Protein AF-A0A452ZYZ2-F1 (afdb_monomer_lite)

Foldseek 3Di:
DPDPDDPADPVLQVVLVVVLVVVDPPDDDDLVVSLVVCVVDVSRSRVNVVSVVVVPPPPPPVVVVVVVVD

pLDDT: mean 81.8, std 16.08, range [45.0, 96.12]

Radius of gyration: 16.14 Å; chains: 1; bounding box: 28×39×46 Å

Secondary structure (DSSP, 8-state):
------SS-HHHHHHHHHHHHHHS-SS---HHHHHHHHTT-TT-HHHHHHHHHHHHS----TTSTTTTT-

Organism: Aegilops tauschii subsp. strangulata (NCBI:txid200361)

Sequence (70 aa):
MKDKQSDIDANDLFVELKFLQNFMPKENIGPVEILNFLKRHDCFPNASIAYRVLLTIPVPVSSAYRIFLN

Structure (mmCIF, N/CA/C/O backbone):
data_AF-A0A452ZYZ2-F1
#
_entry.id   AF-A0A452ZYZ2-F1
#
loop_
_atom_site.group_PDB
_atom_site.id
_atom_site.type_symbol
_atom_site.label_atom_id
_atom_site.label_alt_id
_atom_site.label_comp_id
_atom_site.label_asym_id
_atom_site.label_entity_id
_atom_site.label_seq_id
_atom_site.pdbx_PDB_ins_code
_atom_site.Cartn_x
_atom_site.Cartn_y
_atom_site.Cartn_z
_atom_site.occupancy
_atom_site.B_iso_or_equiv
_atom_site.auth_seq_id
_atom_site.auth_comp_id
_atom_site.auth_asym_id
_atom_site.auth_atom_id
_atom_site.pdbx_PDB_model_num
ATOM 1 N N . MET A 1 1 ? 18.210 -17.333 -17.647 1.00 49.75 1 MET A N 1
ATOM 2 C CA . MET A 1 1 ? 17.526 -17.341 -16.337 1.00 49.75 1 MET A CA 1
ATOM 3 C C . MET A 1 1 ? 16.591 -16.149 -16.348 1.00 49.75 1 MET A C 1
ATOM 5 O O . MET A 1 1 ? 17.054 -15.077 -16.698 1.00 49.75 1 MET A O 1
ATOM 9 N N . LYS A 1 2 ? 15.286 -16.332 -16.115 1.00 56.06 2 LYS A N 1
ATOM 10 C CA . LYS A 1 2 ? 14.387 -15.187 -15.917 1.00 56.06 2 LYS A CA 1
ATOM 11 C C . LYS A 1 2 ? 14.795 -14.578 -14.581 1.00 56.06 2 LYS A C 1
ATOM 13 O O . LYS A 1 2 ? 14.726 -15.288 -13.575 1.00 56.06 2 LYS A O 1
ATOM 18 N N . ASP A 1 3 ? 15.278 -13.342 -14.583 1.00 66.31 3 ASP A N 1
ATOM 19 C CA . ASP A 1 3 ? 15.449 -12.597 -13.342 1.00 66.31 3 ASP A CA 1
ATOM 20 C C . ASP A 1 3 ? 14.123 -12.662 -12.583 1.00 66.31 3 ASP A C 1
ATOM 22 O O . ASP A 1 3 ? 13.050 -12.486 -13.169 1.00 66.31 3 ASP A O 1
ATOM 26 N N . LYS A 1 4 ? 14.180 -13.043 -11.304 1.00 70.62 4 LYS A N 1
ATOM 27 C CA . LYS A 1 4 ? 13.001 -13.094 -10.440 1.00 70.62 4 LYS A CA 1
ATOM 28 C C . LYS A 1 4 ? 12.533 -11.659 -10.227 1.00 70.62 4 LYS A C 1
ATOM 30 O O . LYS A 1 4 ? 12.959 -11.006 -9.280 1.00 70.62 4 LYS A O 1
ATOM 35 N N . GLN A 1 5 ? 11.702 -11.167 -11.135 1.00 77.12 5 GLN A N 1
ATOM 36 C CA . GLN A 1 5 ? 11.012 -9.904 -10.958 1.00 77.12 5 GLN A CA 1
ATOM 37 C C . GLN A 1 5 ? 10.075 -10.067 -9.760 1.00 77.12 5 GLN A C 1
ATOM 39 O O . GLN A 1 5 ? 9.228 -10.959 -9.749 1.00 77.12 5 GLN A O 1
ATOM 44 N N . SER A 1 6 ? 10.309 -9.271 -8.721 1.00 81.44 6 SER A N 1
ATOM 45 C CA . SER A 1 6 ? 9.406 -9.172 -7.578 1.00 81.44 6 SER A CA 1
ATOM 46 C C . SER A 1 6 ? 8.114 -8.491 -8.025 1.00 81.44 6 SER A C 1
ATOM 48 O O . SER A 1 6 ? 8.164 -7.560 -8.828 1.00 81.44 6 SER A O 1
ATOM 50 N N . ASP A 1 7 ? 6.977 -8.919 -7.477 1.00 83.25 7 ASP A N 1
ATOM 51 C CA . ASP A 1 7 ? 5.681 -8.265 -7.707 1.00 83.25 7 ASP A CA 1
ATOM 52 C C . ASP A 1 7 ? 5.611 -6.859 -7.079 1.00 83.25 7 ASP A C 1
ATOM 54 O O . ASP A 1 7 ? 4.715 -6.081 -7.396 1.00 83.25 7 ASP A O 1
ATOM 58 N N . ILE A 1 8 ? 6.544 -6.546 -6.170 1.00 89.81 8 ILE A N 1
ATOM 59 C CA . ILE A 1 8 ? 6.661 -5.261 -5.475 1.00 89.81 8 ILE A CA 1
ATOM 60 C C . ILE A 1 8 ? 8.088 -4.734 -5.626 1.00 89.81 8 ILE A C 1
ATOM 62 O O . ILE A 1 8 ? 9.043 -5.441 -5.279 1.00 89.81 8 ILE A O 1
ATOM 66 N N . ASP A 1 9 ? 8.221 -3.483 -6.068 1.00 93.56 9 ASP A N 1
ATOM 67 C CA . ASP A 1 9 ? 9.475 -2.734 -5.977 1.00 93.56 9 ASP A CA 1
ATOM 68 C C . ASP A 1 9 ? 9.592 -2.052 -4.604 1.00 93.56 9 ASP A C 1
ATOM 70 O O . ASP A 1 9 ? 8.673 -1.380 -4.129 1.00 93.56 9 ASP A O 1
ATOM 74 N N . ALA A 1 10 ? 10.729 -2.249 -3.936 1.00 92.19 10 ALA A N 1
ATOM 75 C CA . ALA A 1 10 ? 10.928 -1.768 -2.572 1.00 92.19 10 ALA A CA 1
ATOM 76 C C . ALA A 1 10 ? 11.090 -0.241 -2.484 1.00 92.19 10 ALA A C 1
ATOM 78 O O . ALA A 1 10 ? 10.651 0.363 -1.501 1.00 92.19 10 ALA A O 1
ATOM 79 N N . ASN A 1 11 ? 11.712 0.386 -3.487 1.00 95.88 11 ASN A N 1
ATOM 80 C CA . ASN A 1 11 ? 11.909 1.833 -3.509 1.00 95.88 11 ASN A CA 1
ATOM 81 C C . ASN A 1 11 ? 10.588 2.541 -3.805 1.00 95.88 11 ASN A C 1
ATOM 83 O O . ASN A 1 11 ? 10.240 3.495 -3.105 1.00 95.88 11 ASN A O 1
ATOM 87 N N . ASP A 1 12 ? 9.825 2.030 -4.770 1.00 95.75 12 ASP A N 1
ATOM 88 C CA . ASP A 1 12 ? 8.507 2.565 -5.102 1.00 95.75 12 ASP A CA 1
ATOM 89 C C . ASP A 1 12 ? 7.548 2.407 -3.922 1.00 95.75 12 ASP A C 1
ATOM 91 O O . ASP A 1 12 ? 6.897 3.376 -3.530 1.00 95.75 12 ASP A O 1
ATOM 95 N N . LEU A 1 13 ? 7.531 1.240 -3.261 1.00 95.75 13 LEU A N 1
ATOM 96 C CA . LEU A 1 13 ? 6.739 1.040 -2.045 1.00 95.75 13 LEU A CA 1
ATOM 97 C C . LEU A 1 13 ? 7.098 2.063 -0.958 1.00 95.75 13 LEU A C 1
ATOM 99 O O . LEU A 1 13 ? 6.212 2.635 -0.325 1.00 95.75 13 LEU A O 1
ATOM 103 N N . PHE A 1 14 ? 8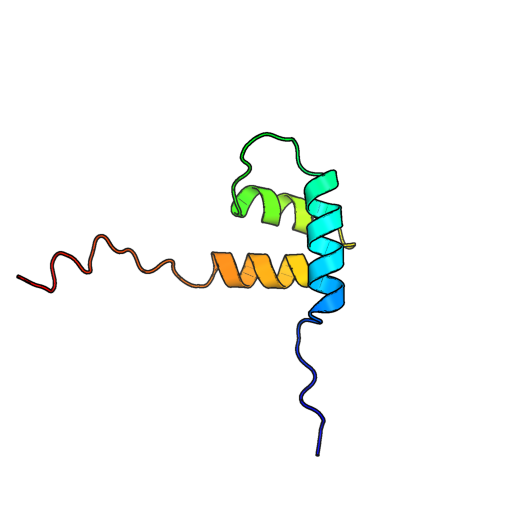.387 2.314 -0.726 1.00 95.62 14 PHE A N 1
ATOM 104 C CA . PHE A 1 14 ? 8.825 3.288 0.273 1.00 95.62 14 PHE A CA 1
ATOM 105 C C . PHE A 1 14 ? 8.343 4.710 -0.048 1.00 95.62 14 PHE A C 1
ATOM 107 O O . PHE A 1 14 ? 7.867 5.425 0.839 1.00 95.62 14 PHE A O 1
ATOM 114 N N . VAL A 1 15 ? 8.448 5.118 -1.314 1.00 95.94 15 VAL A N 1
ATOM 115 C CA . VAL A 1 15 ? 7.991 6.429 -1.787 1.00 95.94 15 VAL A CA 1
ATOM 116 C C . VAL A 1 15 ? 6.471 6.549 -1.666 1.00 95.94 15 VAL A C 1
ATOM 118 O O . VAL A 1 15 ? 5.981 7.525 -1.095 1.00 95.94 15 VAL A O 1
ATOM 121 N N . GLU A 1 16 ? 5.727 5.540 -2.116 1.00 96.12 16 GLU A N 1
ATOM 122 C CA . GLU A 1 16 ? 4.270 5.466 -1.995 1.00 96.12 16 GLU A CA 1
ATOM 123 C C . GLU A 1 16 ? 3.813 5.590 -0.538 1.00 96.12 16 GLU A C 1
ATOM 125 O O . GLU A 1 16 ? 2.915 6.376 -0.242 1.00 96.12 16 GLU A O 1
ATOM 130 N N . LEU A 1 17 ? 4.460 4.881 0.393 1.00 94.31 17 LEU A N 1
ATOM 131 C CA . LEU A 1 17 ? 4.128 4.942 1.819 1.00 94.31 17 LEU A CA 1
ATOM 132 C C . LEU A 1 17 ? 4.396 6.326 2.426 1.00 94.31 17 LEU A C 1
ATOM 134 O O . LEU A 1 17 ? 3.598 6.794 3.239 1.00 94.31 17 LEU A O 1
ATOM 138 N N . LYS A 1 18 ? 5.473 7.013 2.023 1.00 94.38 18 LYS A N 1
ATOM 139 C CA . LYS A 1 18 ? 5.722 8.403 2.441 1.00 94.38 18 LYS A CA 1
ATOM 140 C C . LYS A 1 18 ? 4.652 9.357 1.928 1.00 94.38 18 LYS A C 1
ATOM 142 O O . LYS A 1 18 ? 4.183 10.207 2.681 1.00 94.38 18 LYS A O 1
ATOM 147 N N . PHE A 1 19 ? 4.262 9.229 0.661 1.00 93.25 19 PHE A N 1
ATOM 148 C CA . PHE A 1 19 ? 3.174 10.033 0.112 1.00 93.25 19 PHE A CA 1
ATOM 149 C C . PHE A 1 19 ? 1.865 9.749 0.836 1.00 93.25 19 PHE A C 1
ATOM 151 O O . PHE A 1 19 ? 1.203 10.687 1.269 1.00 93.25 19 PHE A O 1
ATOM 158 N N . LEU A 1 20 ? 1.531 8.476 1.038 1.00 92.12 20 LEU A N 1
ATOM 159 C CA . LEU A 1 20 ? 0.334 8.050 1.749 1.00 92.12 20 LEU A CA 1
ATOM 160 C C . LEU A 1 20 ? 0.252 8.682 3.145 1.00 92.12 20 LEU A C 1
ATOM 162 O O . LEU A 1 20 ? -0.786 9.238 3.488 1.00 92.12 20 LEU A O 1
ATOM 166 N N . GLN A 1 21 ? 1.349 8.696 3.910 1.00 89.38 21 GLN A N 1
ATOM 167 C CA . GLN A 1 21 ? 1.407 9.365 5.219 1.00 89.38 21 GLN A CA 1
ATOM 168 C C . GLN A 1 21 ? 1.071 10.862 5.159 1.00 89.38 21 GLN A C 1
ATOM 170 O O . GLN A 1 21 ? 0.467 11.375 6.094 1.00 89.38 21 GLN A O 1
ATOM 175 N N . ASN A 1 22 ? 1.414 11.558 4.071 1.00 88.88 22 ASN A N 1
ATOM 176 C CA . ASN A 1 22 ? 1.066 12.972 3.898 1.00 88.88 22 ASN A CA 1
ATOM 177 C C . ASN A 1 22 ? -0.425 13.189 3.578 1.00 88.88 22 ASN A C 1
ATOM 179 O O . ASN A 1 22 ? -0.944 14.271 3.841 1.00 88.88 22 ASN A O 1
ATOM 183 N N . PHE A 1 23 ? -1.106 12.192 2.999 1.00 84.75 23 PHE A N 1
ATOM 184 C CA . PHE A 1 23 ? -2.542 12.251 2.691 1.00 84.75 23 PHE A CA 1
ATOM 185 C C . PHE A 1 23 ? -3.426 11.807 3.854 1.00 84.75 23 PHE A C 1
ATOM 187 O O . PHE A 1 23 ? -4.593 12.195 3.923 1.00 84.75 23 PHE A O 1
ATOM 194 N N . MET A 1 24 ? -2.905 10.960 4.740 1.00 85.31 24 MET A N 1
ATOM 195 C CA . MET A 1 24 ? -3.672 10.451 5.867 1.00 85.31 24 MET A CA 1
ATOM 196 C C . MET A 1 24 ? -3.827 11.534 6.946 1.00 85.31 24 MET A C 1
ATOM 198 O O . MET A 1 24 ? -2.856 12.225 7.270 1.00 85.31 24 MET A O 1
ATOM 202 N N . PRO A 1 25 ? -5.026 11.709 7.535 1.00 81.44 25 PRO A N 1
ATOM 203 C CA . PRO A 1 25 ? -5.170 12.526 8.732 1.00 81.44 25 PRO A CA 1
ATOM 204 C C . PRO A 1 25 ? -4.244 12.025 9.847 1.00 81.44 25 PRO A C 1
ATOM 206 O O . PRO A 1 25 ? -3.909 10.847 9.918 1.00 81.44 25 PRO A O 1
ATOM 209 N N . LYS A 1 26 ? -3.855 12.929 10.755 1.00 79.06 26 LYS A N 1
ATOM 210 C CA . LYS A 1 26 ? -2.977 12.618 11.903 1.00 79.06 26 LYS A CA 1
ATOM 211 C C . LYS A 1 26 ? -3.621 11.692 12.946 1.00 79.06 26 LYS A C 1
ATOM 213 O O . LYS A 1 26 ? -2.996 11.374 13.953 1.00 79.06 26 LYS A O 1
ATOM 218 N N . GLU A 1 27 ? -4.876 11.321 12.735 1.00 81.88 27 GLU A N 1
ATOM 219 C CA . GLU A 1 27 ? -5.598 10.356 13.549 1.00 81.88 27 GLU A CA 1
ATOM 220 C C . GLU A 1 27 ? -5.133 8.934 13.223 1.00 81.88 27 GLU A C 1
ATOM 222 O O . GLU A 1 27 ? -4.658 8.648 12.124 1.00 81.88 27 GLU A O 1
ATOM 227 N N . ASN A 1 28 ? -5.273 8.021 14.183 1.00 75.56 28 ASN A N 1
ATOM 228 C CA . ASN A 1 28 ? -4.958 6.619 13.941 1.00 75.56 28 ASN A CA 1
ATOM 229 C C . ASN A 1 28 ? -6.010 6.009 13.011 1.00 75.56 28 ASN A C 1
ATOM 231 O O . ASN A 1 28 ? -7.135 5.739 13.427 1.00 75.56 28 ASN A O 1
ATOM 235 N N . ILE A 1 29 ? -5.620 5.772 11.762 1.00 88.81 29 ILE A N 1
ATOM 236 C CA . ILE A 1 29 ? -6.435 5.091 10.758 1.00 88.81 29 ILE A CA 1
ATOM 237 C C . ILE A 1 29 ? -6.021 3.622 10.716 1.00 88.81 29 ILE A C 1
ATOM 239 O O . ILE A 1 29 ? -4.831 3.300 10.681 1.00 88.81 29 ILE A O 1
ATOM 243 N N . GLY A 1 30 ? -7.001 2.723 10.721 1.00 90.06 30 GLY A N 1
ATOM 244 C CA . GLY A 1 30 ? -6.747 1.294 10.634 1.00 90.06 30 GLY A CA 1
ATOM 245 C C . GLY A 1 30 ? -6.308 0.851 9.231 1.00 90.06 30 GLY A C 1
ATOM 246 O O . GLY A 1 30 ? -6.526 1.536 8.227 1.00 90.06 30 GLY A O 1
ATOM 247 N N . PRO A 1 31 ? -5.690 -0.337 9.120 1.00 90.38 31 PRO A N 1
ATOM 248 C CA . PRO A 1 31 ? -5.216 -0.853 7.840 1.00 90.38 31 PRO A CA 1
ATOM 249 C C . PRO A 1 31 ? -6.349 -1.130 6.838 1.00 90.38 31 PRO A C 1
ATOM 251 O O . PRO A 1 31 ? -6.122 -1.075 5.630 1.00 90.38 31 PRO A O 1
ATOM 254 N N . VAL A 1 32 ? -7.573 -1.391 7.313 1.00 91.81 32 VAL A N 1
ATOM 255 C CA . VAL A 1 32 ? -8.758 -1.602 6.462 1.00 91.81 32 VAL A CA 1
ATOM 256 C C . VAL A 1 32 ? -9.196 -0.295 5.804 1.00 91.81 32 VAL A C 1
ATOM 258 O O . VAL A 1 32 ? -9.458 -0.258 4.601 1.00 91.81 32 VAL A O 1
ATOM 261 N N . GLU A 1 33 ? -9.246 0.791 6.568 1.00 92.19 33 GLU A N 1
ATOM 262 C CA . GLU A 1 33 ? -9.571 2.124 6.073 1.00 92.19 33 GLU A CA 1
ATOM 263 C C . GLU A 1 33 ? -8.507 2.615 5.088 1.00 92.19 33 GLU A C 1
ATOM 265 O O . GLU A 1 33 ? -8.856 3.154 4.034 1.00 92.19 33 GLU A O 1
ATOM 270 N N . ILE A 1 34 ? -7.227 2.345 5.370 1.00 93.44 34 ILE A N 1
ATOM 271 C CA . ILE A 1 34 ? -6.127 2.624 4.440 1.00 93.44 34 ILE A CA 1
ATOM 272 C C . ILE A 1 34 ? -6.317 1.841 3.138 1.00 93.44 34 ILE A C 1
ATOM 274 O O . ILE A 1 34 ? -6.263 2.431 2.061 1.00 93.44 34 ILE A O 1
ATOM 278 N N . LEU A 1 35 ? -6.630 0.542 3.194 1.00 93.62 35 LEU A N 1
ATOM 279 C CA . LEU A 1 35 ? -6.900 -0.235 1.982 1.00 93.62 35 LEU A CA 1
ATOM 280 C C . LEU A 1 35 ? -8.098 0.323 1.190 1.00 93.62 35 LEU A C 1
ATOM 282 O O . LEU A 1 35 ? -8.060 0.362 -0.039 1.00 93.62 35 LEU A O 1
ATOM 286 N N . ASN A 1 36 ? -9.156 0.782 1.861 1.00 93.19 36 ASN A N 1
ATOM 287 C CA . ASN A 1 36 ? -10.307 1.408 1.199 1.00 93.19 36 ASN A CA 1
ATOM 288 C C . ASN A 1 36 ? -9.971 2.768 0.571 1.00 93.19 36 ASN A C 1
ATOM 290 O O . ASN A 1 36 ? -10.561 3.139 -0.444 1.00 93.19 36 ASN A O 1
ATOM 294 N N . PHE A 1 37 ? -9.035 3.522 1.148 1.00 92.19 37 PHE A N 1
ATOM 295 C CA . PHE A 1 37 ? -8.469 4.704 0.504 1.00 92.19 37 PHE A CA 1
ATOM 296 C C . PHE A 1 37 ? -7.690 4.316 -0.756 1.00 92.19 37 PHE A C 1
ATOM 298 O O . PHE A 1 37 ? -8.002 4.818 -1.830 1.00 9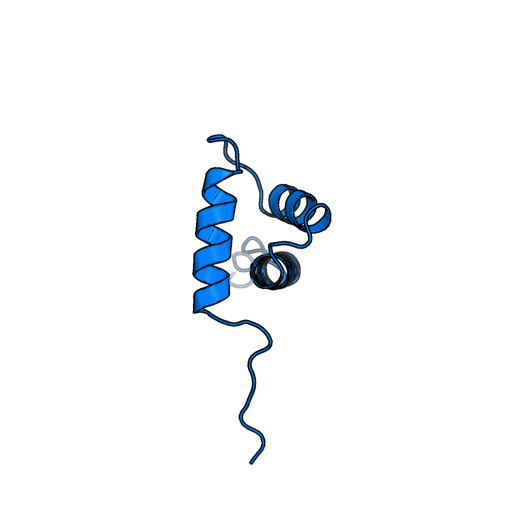2.19 37 PHE A O 1
ATOM 305 N N . LEU A 1 38 ? -6.763 3.361 -0.653 1.00 94.12 38 LEU A N 1
ATOM 306 C CA . LEU A 1 38 ? -5.941 2.901 -1.776 1.00 94.12 38 LEU A CA 1
ATOM 307 C C . LEU A 1 38 ? -6.793 2.384 -2.947 1.00 94.12 38 LEU A C 1
ATOM 309 O O . LEU A 1 38 ? -6.531 2.718 -4.092 1.00 94.12 38 LEU A O 1
ATOM 313 N N . LYS A 1 39 ? -7.890 1.663 -2.679 1.00 92.00 39 LYS A N 1
ATOM 314 C CA . LYS A 1 39 ? -8.833 1.203 -3.721 1.00 92.00 39 LYS A CA 1
ATOM 315 C C . LYS A 1 39 ? -9.497 2.327 -4.526 1.00 92.00 39 LYS A C 1
ATOM 317 O O . LYS A 1 39 ? -10.024 2.054 -5.597 1.00 92.00 39 LYS A O 1
ATOM 322 N N . ARG A 1 40 ? -9.539 3.553 -3.998 1.00 92.25 40 ARG A N 1
ATOM 323 C CA . ARG A 1 40 ? -10.104 4.728 -4.682 1.00 92.25 40 ARG A CA 1
ATOM 324 C C . ARG A 1 40 ? -9.050 5.519 -5.463 1.00 92.25 40 ARG A C 1
ATOM 326 O O . ARG A 1 40 ? -9.412 6.480 -6.137 1.00 92.25 40 ARG A O 1
ATOM 333 N N . HIS A 1 41 ? -7.773 5.143 -5.359 1.00 89.00 41 HIS A N 1
ATOM 334 C CA . HIS A 1 41 ? -6.645 5.889 -5.904 1.00 89.00 41 HIS A CA 1
ATOM 335 C C . HIS A 1 41 ? -5.635 4.958 -6.586 1.00 89.00 41 HIS A C 1
ATOM 337 O O . HIS A 1 41 ? -4.878 4.251 -5.928 1.00 89.00 41 HIS A O 1
ATOM 343 N N . ASP A 1 42 ? -5.541 5.040 -7.912 1.00 86.25 42 ASP A N 1
ATOM 344 C CA . ASP A 1 42 ? -4.651 4.181 -8.709 1.00 86.25 42 ASP A CA 1
ATOM 345 C C . ASP A 1 42 ? -3.154 4.561 -8.631 1.00 86.25 42 ASP A C 1
ATOM 347 O O . ASP A 1 42 ? -2.318 3.944 -9.285 1.00 86.25 42 ASP A O 1
ATOM 351 N N . CYS A 1 43 ? -2.781 5.566 -7.830 1.00 90.88 43 CYS A N 1
ATOM 352 C CA . CYS A 1 43 ? -1.404 6.063 -7.713 1.00 90.88 43 CYS A CA 1
ATOM 353 C C . CYS A 1 43 ? -0.532 5.329 -6.679 1.00 90.88 43 CYS A C 1
ATOM 355 O O . CYS A 1 43 ? 0.625 5.702 -6.495 1.00 90.88 43 CYS A O 1
ATOM 357 N N . PHE A 1 44 ? -1.064 4.295 -6.021 1.00 94.62 44 PHE A N 1
ATOM 358 C CA . PHE A 1 44 ? -0.358 3.535 -4.984 1.00 94.62 44 PHE A CA 1
ATOM 359 C C . PHE A 1 44 ? -0.389 2.013 -5.237 1.00 94.62 44 PHE A C 1
ATOM 361 O O . PHE A 1 44 ? -0.948 1.254 -4.427 1.00 94.62 44 PHE A O 1
ATOM 368 N N . PRO A 1 45 ? 0.122 1.532 -6.384 1.00 94.00 45 PRO A N 1
ATOM 369 C CA . PRO A 1 45 ? 0.034 0.123 -6.755 1.00 94.00 45 PRO A CA 1
ATOM 370 C C . PRO A 1 45 ? 0.789 -0.804 -5.789 1.00 94.00 45 PRO A C 1
ATOM 372 O O . PRO A 1 45 ? 0.236 -1.835 -5.388 1.00 94.00 45 PRO A O 1
ATOM 375 N N . ASN A 1 46 ? 2.000 -0.443 -5.353 1.00 95.88 46 ASN A N 1
ATOM 376 C CA . ASN A 1 46 ? 2.799 -1.278 -4.455 1.00 95.88 46 ASN A CA 1
ATOM 377 C C . ASN A 1 46 ? 2.196 -1.322 -3.045 1.00 95.88 46 ASN A C 1
ATOM 379 O O . ASN A 1 46 ? 2.051 -2.399 -2.461 1.00 95.88 46 ASN A O 1
ATOM 383 N N . ALA A 1 47 ? 1.771 -0.176 -2.509 1.00 95.19 47 ALA A N 1
ATOM 384 C CA . ALA A 1 47 ? 1.108 -0.100 -1.212 1.00 95.19 47 ALA A CA 1
ATOM 385 C C . ALA A 1 47 ? -0.230 -0.855 -1.224 1.00 95.19 47 ALA A C 1
ATOM 387 O O . ALA A 1 47 ? -0.562 -1.536 -0.254 1.00 95.19 47 ALA A O 1
ATOM 388 N N . SER A 1 48 ? -0.972 -0.821 -2.336 1.00 94.88 48 SER A N 1
ATOM 389 C CA . SER A 1 48 ? -2.204 -1.605 -2.496 1.00 94.88 48 SER A CA 1
ATOM 390 C C . SER A 1 48 ? -1.951 -3.107 -2.383 1.00 94.88 48 SER A C 1
ATOM 392 O O . SER A 1 48 ? -2.705 -3.814 -1.712 1.00 94.88 48 SER A O 1
ATOM 394 N N . ILE A 1 49 ? -0.889 -3.618 -3.015 1.00 93.62 49 ILE A N 1
ATOM 395 C CA . ILE A 1 49 ? -0.495 -5.028 -2.885 1.00 93.62 49 ILE A CA 1
ATOM 396 C C . ILE A 1 49 ? -0.067 -5.317 -1.441 1.00 93.62 49 ILE A C 1
ATOM 398 O O . ILE A 1 49 ? -0.572 -6.272 -0.849 1.00 93.62 49 ILE A O 1
ATOM 402 N N . ALA A 1 50 ? 0.776 -4.469 -0.848 1.00 93.44 50 ALA A N 1
ATOM 403 C CA . ALA A 1 50 ? 1.274 -4.647 0.514 1.00 93.44 50 ALA A CA 1
ATOM 404 C C . ALA A 1 50 ? 0.140 -4.722 1.553 1.00 93.44 50 ALA A C 1
ATOM 406 O O . ALA A 1 50 ? 0.111 -5.649 2.361 1.00 93.44 50 ALA A O 1
ATOM 407 N N . TYR A 1 51 ? -0.839 -3.812 1.501 1.00 93.25 51 TYR A N 1
ATOM 408 C CA . TYR A 1 51 ? -1.982 -3.822 2.423 1.00 93.25 51 TYR A CA 1
ATOM 409 C C . TYR A 1 51 ? -2.925 -5.007 2.191 1.00 93.25 51 TYR A C 1
ATOM 411 O O . TYR A 1 51 ? -3.452 -5.558 3.157 1.00 93.25 51 TYR A O 1
ATOM 419 N N . ARG A 1 52 ? -3.116 -5.456 0.941 1.00 92.25 52 ARG A N 1
ATOM 420 C CA . ARG A 1 52 ? -3.865 -6.695 0.666 1.00 92.25 52 ARG A CA 1
ATOM 421 C C . ARG A 1 52 ? -3.190 -7.904 1.300 1.00 92.25 52 ARG A C 1
ATOM 423 O O . ARG A 1 52 ? -3.876 -8.696 1.938 1.00 92.25 52 ARG A O 1
ATOM 430 N N . VAL A 1 53 ? -1.871 -8.030 1.160 1.00 91.81 53 VAL A N 1
ATOM 431 C CA . VAL A 1 53 ? -1.099 -9.116 1.780 1.00 91.81 53 VAL A CA 1
ATOM 432 C C . VAL A 1 53 ? -1.190 -9.029 3.303 1.00 91.81 53 VAL A C 1
ATOM 434 O O . VAL A 1 53 ? -1.570 -10.010 3.934 1.00 91.81 53 VAL A O 1
ATOM 437 N N . LEU A 1 54 ? -0.950 -7.850 3.886 1.00 90.62 54 LEU A N 1
ATOM 438 C CA . LEU A 1 54 ? -1.034 -7.610 5.331 1.00 90.62 54 LEU A CA 1
ATOM 439 C C . LEU A 1 54 ? -2.389 -8.023 5.925 1.00 90.62 54 LEU A C 1
ATOM 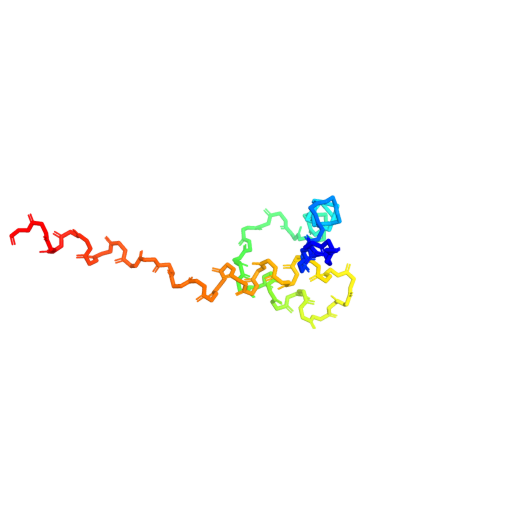441 O O . LEU A 1 54 ? -2.428 -8.620 6.994 1.00 90.62 54 LEU A O 1
ATOM 445 N N . LEU A 1 55 ? -3.489 -7.707 5.237 1.00 89.38 55 LEU A N 1
ATOM 446 C CA . LEU A 1 55 ? -4.851 -7.991 5.701 1.00 89.38 55 LEU A CA 1
ATOM 447 C C . LEU A 1 55 ? -5.326 -9.417 5.399 1.00 89.38 55 LEU A C 1
ATOM 449 O O . LEU A 1 55 ? -6.297 -9.871 5.999 1.00 89.38 55 LEU A O 1
ATOM 453 N N . THR A 1 56 ? -4.678 -10.107 4.458 1.00 87.06 56 THR A N 1
ATOM 454 C CA . THR A 1 56 ? -5.039 -11.478 4.062 1.00 87.06 56 THR A CA 1
ATOM 455 C C . THR A 1 56 ? -4.193 -12.522 4.777 1.00 87.06 56 THR A C 1
ATOM 457 O O . THR A 1 56 ? -4.653 -13.647 4.956 1.00 87.06 56 THR A O 1
ATO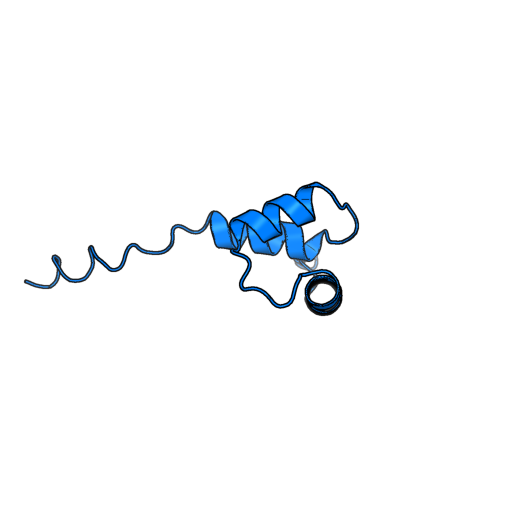M 460 N N . ILE A 1 57 ? -2.977 -12.176 5.216 1.00 80.75 57 ILE A N 1
ATOM 461 C CA . ILE A 1 57 ? -2.239 -13.019 6.154 1.00 80.75 57 ILE A CA 1
ATOM 462 C C . ILE A 1 57 ? -3.072 -13.037 7.440 1.00 80.75 57 ILE A C 1
ATOM 464 O O . ILE A 1 57 ? -3.224 -11.985 8.064 1.00 80.75 57 ILE A O 1
ATOM 468 N N . PRO A 1 58 ? -3.651 -14.186 7.838 1.00 60.38 58 PRO A N 1
ATOM 469 C CA . PRO A 1 58 ? -4.409 -14.249 9.073 1.00 60.38 58 PRO A CA 1
ATOM 470 C C . PRO A 1 58 ? -3.469 -13.815 10.189 1.00 60.38 58 PRO A C 1
ATOM 472 O O . PRO A 1 58 ? -2.439 -14.454 10.403 1.00 60.38 58 PRO A O 1
ATOM 475 N N . VAL A 1 59 ? -3.798 -12.717 10.876 1.00 58.22 59 VAL A N 1
ATOM 476 C CA . VAL A 1 59 ? -3.131 -12.367 12.131 1.00 58.22 59 VAL A CA 1
ATOM 477 C C . VAL A 1 59 ? -3.257 -13.618 12.994 1.00 58.22 59 VAL A C 1
ATOM 479 O O . VAL A 1 59 ? -4.395 -13.995 13.293 1.00 58.22 59 VAL A O 1
ATOM 482 N N . PRO A 1 60 ? -2.158 -14.319 13.345 1.00 55.97 60 PRO A N 1
ATOM 483 C CA . PRO A 1 60 ? -2.259 -15.484 14.199 1.00 55.97 60 PRO A CA 1
ATOM 484 C C . PRO A 1 60 ? -2.940 -15.002 15.466 1.00 55.97 60 PRO A C 1
ATOM 486 O O . PRO A 1 60 ? -2.417 -14.140 16.175 1.00 55.97 60 PRO A O 1
ATOM 489 N N . VAL A 1 61 ? -4.163 -15.479 15.678 1.00 56.97 61 VAL A N 1
ATOM 490 C CA . VAL A 1 61 ? -5.001 -15.097 16.803 1.00 56.97 61 VAL A CA 1
ATOM 491 C C . VAL A 1 61 ? -4.293 -15.649 18.033 1.00 56.97 61 VAL A C 1
ATOM 493 O O . VAL A 1 61 ? -4.518 -16.777 18.460 1.00 56.97 61 VAL A O 1
ATOM 496 N N . SER A 1 62 ? -3.365 -14.871 18.585 1.00 49.78 62 SER A N 1
ATOM 497 C CA . SER A 1 62 ? -2.540 -15.228 19.740 1.00 49.78 62 SER A CA 1
ATOM 498 C C . SER A 1 62 ? -3.352 -15.358 21.040 1.00 49.78 62 SER A C 1
ATOM 500 O O . SER A 1 62 ? -2.794 -15.506 22.122 1.00 49.78 62 SER A O 1
ATOM 502 N N . SER A 1 63 ? -4.690 -15.392 20.967 1.00 52.62 63 SER A N 1
ATOM 503 C CA . SER A 1 63 ? -5.502 -15.942 22.057 1.00 52.62 63 SER A CA 1
ATOM 504 C C . SER A 1 63 ? -5.543 -17.478 22.055 1.00 52.62 63 SER A C 1
ATOM 506 O O . SER A 1 63 ? -5.795 -18.062 23.105 1.00 52.62 63 SER A O 1
ATOM 508 N N . ALA A 1 64 ? -5.222 -18.150 20.940 1.00 49.31 64 ALA A N 1
ATOM 509 C CA . ALA A 1 64 ? -5.200 -19.613 20.877 1.00 49.31 64 ALA A CA 1
ATOM 510 C C . ALA A 1 64 ? -3.863 -20.223 21.342 1.00 49.31 64 ALA A C 1
ATOM 512 O O . ALA A 1 64 ? -3.856 -21.301 21.928 1.00 49.31 64 ALA A O 1
ATOM 513 N N . TYR A 1 65 ? -2.731 -19.524 21.190 1.00 50.66 65 TYR A N 1
ATOM 514 C CA . TYR A 1 65 ? -1.423 -20.037 21.637 1.00 50.66 65 TYR A CA 1
ATOM 515 C C . TYR A 1 65 ? -1.275 -20.132 23.165 1.00 50.66 65 TYR A C 1
ATOM 517 O O . TYR A 1 65 ? -0.400 -20.849 23.640 1.00 50.66 65 TYR A O 1
ATOM 525 N N . ARG A 1 66 ? -2.131 -19.459 23.952 1.00 54.25 66 ARG A N 1
ATOM 526 C CA . ARG A 1 66 ? -2.140 -19.611 25.420 1.00 54.25 66 ARG A CA 1
ATOM 527 C C . ARG A 1 66 ? -2.845 -20.882 25.897 1.0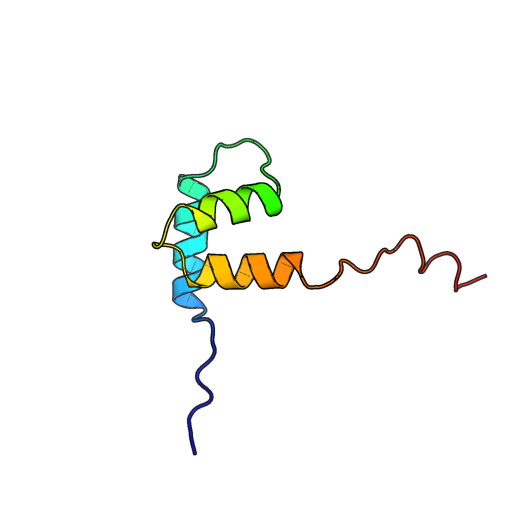0 54.25 66 ARG A C 1
ATOM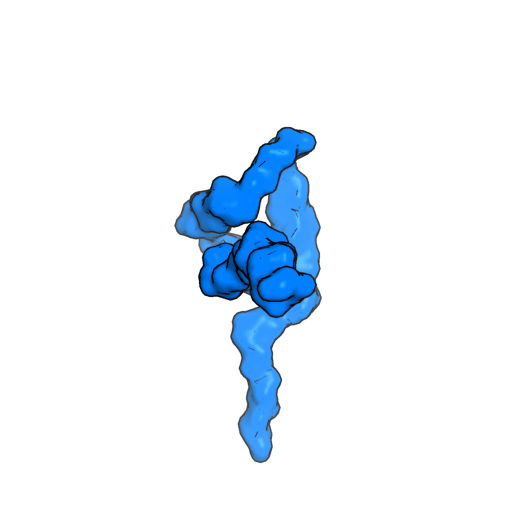 529 O O . ARG A 1 66 ? -2.564 -21.315 27.005 1.00 54.25 66 ARG A O 1
ATOM 536 N N . ILE A 1 67 ? -3.738 -21.466 25.093 1.00 53.41 67 ILE A N 1
ATOM 537 C CA . ILE A 1 67 ? -4.499 -22.670 25.476 1.00 53.41 67 ILE A CA 1
ATOM 538 C C . ILE A 1 67 ? -3.749 -23.948 25.076 1.00 53.41 67 ILE A C 1
ATOM 540 O O . ILE A 1 67 ? -3.845 -24.948 25.773 1.00 53.41 67 ILE A O 1
ATOM 544 N N . PHE A 1 68 ? -2.930 -23.911 24.022 1.00 54.91 68 PHE A N 1
ATOM 545 C CA . PHE A 1 68 ? -2.119 -25.064 23.599 1.00 54.91 68 PHE A CA 1
ATOM 546 C C . PHE A 1 68 ? -0.833 -25.286 24.420 1.00 54.91 68 PHE A C 1
ATOM 548 O O . PHE A 1 68 ? -0.043 -26.164 24.084 1.00 54.91 68 PHE A O 1
ATOM 555 N N . LEU A 1 69 ? -0.612 -24.504 25.482 1.00 52.12 69 LEU A N 1
ATOM 556 C CA . LEU A 1 69 ? 0.516 -24.659 26.411 1.00 52.12 69 LEU A CA 1
ATOM 557 C C . LEU A 1 69 ? 0.081 -25.070 27.831 1.00 52.12 69 LEU A C 1
ATOM 559 O O . LEU A 1 69 ? 0.872 -24.915 28.760 1.00 52.12 69 LEU A O 1
ATOM 563 N N . ASN A 1 70 ? -1.143 -25.584 28.009 1.00 45.00 70 ASN A N 1
ATOM 564 C CA . ASN A 1 70 ? -1.584 -26.197 29.266 1.00 45.00 70 ASN A CA 1
ATOM 565 C C . ASN A 1 70 ? -1.926 -27.676 29.092 1.00 45.00 70 ASN A C 1
ATOM 567 O O . ASN A 1 70 ? -2.743 -27.978 28.196 1.00 45.00 70 ASN A O 1
#

InterPro domains:
  IPR008906 HAT, C-terminal dimerisation domain [PF05699] (24-68)